Protein AF-A0A357CHI4-F1 (afdb_monomer)

Radius of gyration: 24.23 Å; Cα contacts (8 Å, |Δi|>4): 216; chains: 1; bounding box: 61×70×42 Å

pLDDT: mean 82.42, std 22.31, range [35.78, 98.69]

Foldseek 3Di:
DDDDDDDDDDDDDDDDDDDDDDDDDDDDDPPDPPPDPPPFQPLAAWWFLDQVQQPDDQCDQRHTWGDDQFFIGHNQKTKGFPDGWDDPDVQKTKTWIWIAGPRDTDIWIWMWGDDPQKIWIDTPPDIGITGGHD

Sequence (134 aa):
MTKTAKPHLPLGKSMILGLLASGAVLGGTAFLPAGALAGDPAYVGKWAATLALCKNGQEMEIAPLLVTTSGYDQHEGHCTFKSKPKAIKAGGWRVKVECSVEGDKQTHDVKLSVKGGRLTLRDENAAHMFERCP

Solvent-accessible surface area (backbone atoms only — not comparable to full-atom values): 8312 Å² total; per-residue (Å²): 135,83,86,83,83,81,84,83,82,81,84,82,84,78,84,90,86,87,85,88,83,93,76,91,79,87,86,80,78,84,80,70,79,74,77,73,77,81,65,76,61,84,74,48,45,52,26,10,80,41,72,85,32,51,80,48,53,54,92,37,93,72,22,29,39,40,29,52,93,54,30,36,37,34,49,63,42,42,31,37,42,79,48,78,65,39,77,77,49,92,54,26,32,38,36,44,33,42,31,32,44,93,80,51,77,47,74,53,58,38,37,43,34,44,58,95,66,28,42,36,47,27,53,92,89,52,74,49,62,25,32,58,45,133

Mean predicted aligned error: 13.02 Å

Structure (mmCIF, N/CA/C/O backbone):
data_AF-A0A357CHI4-F1
#
_entry.id   AF-A0A357CHI4-F1
#
loop_
_atom_site.group_PDB
_atom_site.id
_atom_site.type_symbol
_atom_site.label_atom_id
_atom_site.label_alt_id
_atom_site.label_comp_id
_atom_site.label_asym_id
_atom_site.label_entity_id
_atom_site.label_seq_id
_atom_site.pdbx_PDB_ins_code
_atom_site.Cartn_x
_atom_site.Cartn_y
_atom_site.Cartn_z
_atom_site.occupancy
_atom_site.B_iso_or_equiv
_atom_site.auth_seq_id
_atom_site.auth_comp_id
_atom_site.auth_asym_id
_atom_site.auth_atom_id
_atom_site.pdbx_PDB_model_num
ATOM 1 N N . MET A 1 1 ? -44.491 -3.431 -16.128 1.00 40.09 1 MET A N 1
ATOM 2 C CA . MET A 1 1 ? -45.012 -4.811 -16.148 1.00 40.09 1 MET A CA 1
ATOM 3 C C . MET A 1 1 ? -43.836 -5.768 -16.008 1.00 40.09 1 MET A C 1
ATOM 5 O O . MET A 1 1 ? -42.881 -5.653 -16.759 1.00 4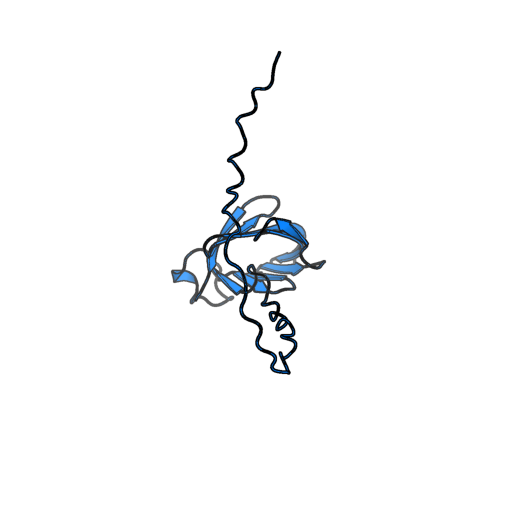0.09 1 MET A O 1
ATOM 9 N N . THR A 1 2 ? -43.899 -6.589 -14.955 1.00 42.44 2 THR A N 1
ATOM 10 C CA . THR A 1 2 ? -43.209 -7.876 -14.721 1.00 42.44 2 THR A CA 1
ATOM 11 C C . THR A 1 2 ? -41.692 -8.002 -14.930 1.00 42.44 2 THR A C 1
ATOM 13 O O . THR A 1 2 ? -41.177 -8.230 -16.017 1.00 42.44 2 THR A O 1
ATOM 16 N N . LYS A 1 3 ? -41.015 -7.978 -13.776 1.00 42.81 3 LYS A N 1
ATOM 17 C CA . LYS A 1 3 ? -39.696 -8.531 -13.449 1.00 42.81 3 LYS A CA 1
ATOM 18 C C . LYS A 1 3 ? -39.698 -10.051 -13.680 1.00 42.81 3 LYS A C 1
ATOM 20 O O . LYS A 1 3 ? -40.385 -10.764 -12.952 1.00 42.81 3 LYS A O 1
ATOM 25 N N . THR A 1 4 ? -38.923 -10.554 -14.637 1.00 48.75 4 THR A N 1
ATOM 26 C CA . THR A 1 4 ? -38.737 -12.006 -14.809 1.00 48.75 4 THR A CA 1
ATOM 27 C C . THR A 1 4 ? -37.506 -12.455 -14.030 1.00 48.75 4 THR A C 1
ATOM 29 O O . THR A 1 4 ? -36.367 -12.216 -14.426 1.00 48.75 4 THR A O 1
ATOM 32 N N . ALA A 1 5 ? -37.760 -13.078 -12.880 1.00 44.50 5 ALA A N 1
ATOM 33 C CA . ALA A 1 5 ? -36.782 -13.830 -12.108 1.00 44.50 5 ALA A CA 1
ATOM 34 C C . ALA A 1 5 ? -36.380 -15.110 -12.862 1.00 44.50 5 ALA A C 1
ATOM 36 O O . ALA A 1 5 ? -37.228 -15.760 -13.473 1.00 44.50 5 ALA A O 1
ATOM 37 N N . LYS A 1 6 ? -35.096 -15.487 -12.797 1.00 41.72 6 LYS A N 1
ATOM 38 C CA . LYS A 1 6 ? -34.587 -16.777 -13.288 1.00 41.72 6 LYS A CA 1
ATOM 39 C C . LYS A 1 6 ? -34.271 -17.683 -12.079 1.00 41.72 6 LYS A C 1
ATOM 41 O O . LYS A 1 6 ? -33.758 -17.170 -11.085 1.00 41.72 6 LYS A O 1
ATOM 46 N N . PRO A 1 7 ? -34.646 -18.976 -12.122 1.00 44.00 7 PRO A N 1
ATOM 47 C CA . PRO A 1 7 ? -34.904 -19.791 -10.935 1.00 44.00 7 PRO A CA 1
ATOM 48 C C . PRO A 1 7 ? -33.663 -20.335 -10.218 1.00 44.00 7 PRO A C 1
ATOM 50 O O . PRO A 1 7 ? -32.603 -20.547 -10.805 1.00 44.00 7 PRO A O 1
ATOM 53 N N . HIS A 1 8 ? -33.879 -20.600 -8.927 1.00 39.06 8 HIS A N 1
ATOM 54 C CA . HIS A 1 8 ? -33.018 -21.335 -8.007 1.00 39.06 8 HIS A CA 1
ATOM 55 C C . HIS A 1 8 ? -32.700 -22.749 -8.517 1.00 39.06 8 HIS A C 1
ATOM 57 O O . HIS A 1 8 ? -33.600 -23.485 -8.924 1.00 39.06 8 HIS A O 1
ATOM 63 N N . LEU A 1 9 ? -31.424 -23.141 -8.432 1.00 37.25 9 LEU A N 1
ATOM 64 C CA . LEU A 1 9 ? -31.008 -24.536 -8.583 1.00 37.25 9 LEU A CA 1
ATOM 65 C C . LEU A 1 9 ? -31.483 -25.369 -7.373 1.00 37.25 9 LEU A C 1
ATOM 67 O O . LEU A 1 9 ? -31.427 -24.879 -6.241 1.00 37.25 9 LEU A O 1
ATOM 71 N N . PRO A 1 10 ? -31.937 -26.616 -7.594 1.00 43.75 10 PRO A N 1
ATOM 72 C CA . PRO A 1 10 ? -32.560 -27.430 -6.564 1.00 43.75 10 PRO A CA 1
ATOM 73 C C . PRO A 1 10 ? -31.565 -28.049 -5.577 1.00 43.75 10 PRO A C 1
ATOM 75 O O . PRO A 1 10 ? -30.508 -28.571 -5.926 1.00 43.75 10 PRO A O 1
ATOM 78 N N . LEU A 1 11 ? -32.015 -28.021 -4.326 1.00 41.69 11 LEU A N 1
ATOM 79 C CA . LEU A 1 11 ? -31.522 -28.722 -3.152 1.00 41.69 11 LEU A CA 1
ATOM 80 C C . LEU A 1 11 ? -31.497 -30.242 -3.413 1.00 41.69 11 LEU A C 1
ATOM 82 O O . LEU A 1 11 ? -32.541 -30.898 -3.417 1.00 41.69 11 LEU A O 1
ATOM 86 N N . GLY A 1 12 ? -30.308 -30.802 -3.631 1.00 35.78 12 GLY A N 1
ATOM 87 C CA . GLY A 1 12 ? -30.096 -32.244 -3.725 1.00 35.78 12 GLY A CA 1
ATOM 88 C C . GLY A 1 12 ? -30.286 -32.912 -2.364 1.00 35.78 12 GLY A C 1
ATOM 89 O O . GLY A 1 12 ? -29.365 -32.963 -1.555 1.00 35.78 12 GLY A O 1
ATOM 90 N N . LYS A 1 13 ? -31.493 -33.425 -2.116 1.00 43.94 13 LYS A N 1
ATOM 91 C CA . LYS A 1 13 ? -31.762 -34.451 -1.104 1.00 43.94 13 LYS A CA 1
ATOM 92 C C . LYS A 1 13 ? -31.155 -35.761 -1.595 1.00 43.94 13 LYS A C 1
ATOM 94 O O . LYS A 1 13 ? -31.620 -36.291 -2.599 1.00 43.94 13 LYS A O 1
ATOM 99 N N . SER A 1 14 ? -30.165 -36.286 -0.879 1.00 45.72 14 SER A N 1
ATOM 100 C CA . SER A 1 14 ? -29.788 -37.694 -1.000 1.00 45.72 14 SER A CA 1
ATOM 101 C C . SER A 1 14 ? -30.140 -38.432 0.285 1.00 45.72 14 SER A C 1
ATOM 103 O O . SER A 1 14 ? -30.026 -37.898 1.387 1.00 45.72 14 SER A O 1
ATOM 105 N N . MET A 1 15 ? -30.695 -39.615 0.066 1.00 46.94 15 MET A N 1
ATOM 106 C CA . MET A 1 15 ? -31.548 -40.406 0.941 1.00 46.94 15 MET A CA 1
ATOM 107 C C . MET A 1 15 ? -30.823 -40.988 2.158 1.00 46.94 15 MET A C 1
ATOM 109 O O . MET A 1 15 ? -29.667 -41.395 2.091 1.00 46.94 15 MET A O 1
ATOM 113 N N . ILE A 1 16 ? -31.571 -41.088 3.255 1.00 50.97 16 ILE A N 1
ATOM 114 C CA . ILE A 1 16 ? -31.280 -41.931 4.417 1.00 50.97 16 ILE A CA 1
ATOM 115 C C . ILE A 1 16 ? -31.749 -43.354 4.085 1.00 50.97 16 ILE A C 1
ATOM 117 O O . ILE A 1 16 ? -32.934 -43.518 3.801 1.00 50.97 16 ILE A O 1
ATOM 121 N N . LEU A 1 17 ? -30.879 -44.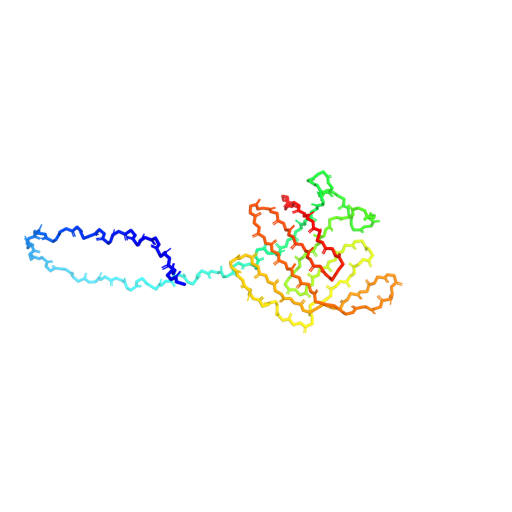369 4.184 1.00 39.75 17 LEU A N 1
ATOM 122 C CA . LEU A 1 17 ? -31.281 -45.736 4.554 1.00 39.75 17 LEU A CA 1
ATOM 123 C C . LEU A 1 17 ? -30.072 -46.598 4.971 1.00 39.75 17 LEU A C 1
ATOM 125 O O . LEU A 1 17 ? -29.153 -46.790 4.181 1.00 39.75 17 LEU A O 1
ATOM 129 N N . GLY A 1 18 ? -30.103 -47.155 6.188 1.00 38.84 18 GLY A N 1
ATOM 130 C CA . GLY A 1 18 ? -29.191 -48.223 6.624 1.00 38.84 18 GLY A CA 1
ATOM 131 C C . GLY A 1 18 ? -28.972 -48.274 8.139 1.00 38.84 18 GLY A C 1
ATOM 132 O O . GLY A 1 18 ? -28.208 -47.486 8.680 1.00 38.84 18 GLY A O 1
ATOM 133 N N . LEU A 1 19 ? -29.671 -49.191 8.811 1.00 44.66 19 LEU A N 1
ATOM 134 C CA . LEU A 1 19 ? -29.782 -49.376 10.264 1.00 44.66 19 LEU A CA 1
ATOM 135 C C . LEU A 1 19 ? -28.620 -50.209 10.873 1.00 44.66 19 LEU A C 1
ATOM 137 O O . LEU A 1 19 ? -28.222 -51.212 10.294 1.00 44.66 19 LEU A O 1
ATOM 141 N N . LEU A 1 20 ? -28.234 -49.827 12.102 1.00 45.22 20 LEU A N 1
ATOM 142 C CA . LEU A 1 20 ? -27.722 -50.596 13.264 1.00 45.22 20 LEU A CA 1
ATOM 143 C C . LEU A 1 20 ? -26.432 -51.440 13.185 1.00 45.22 20 LEU A C 1
ATOM 145 O O . LEU A 1 20 ? -26.406 -52.536 12.637 1.00 45.22 20 LEU A O 1
ATOM 149 N N . ALA A 1 21 ? -25.460 -51.043 14.015 1.00 40.91 21 ALA A N 1
ATOM 150 C CA . ALA A 1 21 ? -24.723 -51.968 14.876 1.00 40.91 21 ALA A CA 1
ATOM 151 C C . ALA A 1 21 ? -24.494 -51.306 16.248 1.00 40.91 21 ALA A C 1
ATOM 153 O O . ALA A 1 21 ? -23.876 -50.247 16.347 1.00 40.91 21 ALA A O 1
ATOM 154 N N . SER A 1 22 ? -25.032 -51.918 17.305 1.00 49.97 22 SER A N 1
ATOM 155 C CA . SER A 1 22 ? -24.740 -51.567 18.696 1.00 49.97 22 SER A CA 1
ATOM 156 C C . SER A 1 22 ? -23.339 -52.057 19.061 1.00 49.97 22 SER A C 1
ATOM 158 O O . SER A 1 22 ? -23.057 -53.247 18.954 1.00 49.97 22 SER A O 1
ATOM 160 N N . GLY A 1 23 ? -22.483 -51.152 19.533 1.00 43.94 23 GLY A N 1
ATOM 161 C CA . GLY A 1 23 ? -21.169 -51.467 20.088 1.00 43.94 23 GLY A CA 1
ATOM 162 C C . GLY A 1 23 ? -20.665 -50.296 20.926 1.00 43.94 23 GLY A C 1
ATOM 163 O O . GLY A 1 23 ? -20.311 -49.252 20.391 1.00 43.94 23 GLY A O 1
ATOM 164 N N . ALA A 1 24 ? -20.699 -50.452 22.247 1.00 54.41 24 ALA A N 1
ATOM 165 C CA . ALA A 1 24 ? -20.229 -49.471 23.215 1.00 54.41 24 ALA A CA 1
ATOM 166 C C . ALA A 1 24 ? -18.696 -49.465 23.297 1.00 54.41 24 ALA A C 1
ATOM 168 O O . ALA A 1 24 ? -18.137 -50.522 23.559 1.00 54.41 24 ALA A O 1
ATOM 169 N N . VAL A 1 25 ? -18.037 -48.301 23.188 1.00 51.19 25 VAL A N 1
ATOM 170 C CA . VAL A 1 25 ? -16.757 -48.017 23.871 1.00 51.19 25 VAL A CA 1
ATOM 171 C C . VAL A 1 25 ? -16.623 -46.509 24.134 1.00 51.19 25 VAL A C 1
ATOM 173 O O . VAL A 1 25 ? -17.008 -45.675 23.318 1.00 51.19 25 VAL A O 1
ATOM 176 N N . LEU A 1 26 ? -16.104 -46.197 25.318 1.00 51.88 26 LEU A N 1
ATOM 177 C CA . LEU A 1 26 ? -15.850 -44.886 25.901 1.00 51.88 26 LEU A CA 1
ATOM 178 C C . LEU A 1 26 ? -14.882 -43.999 25.092 1.00 51.88 26 LEU A C 1
ATOM 180 O O . LEU A 1 26 ? -13.937 -44.493 24.489 1.00 51.88 26 LEU A O 1
ATOM 184 N N . GLY A 1 27 ? -15.042 -42.679 25.253 1.00 53.22 27 GLY A N 1
ATOM 185 C CA . GLY A 1 27 ? -13.933 -41.717 25.191 1.00 53.22 27 GLY A CA 1
ATOM 186 C C . GLY A 1 27 ? -13.619 -41.130 23.814 1.00 53.22 27 GLY A C 1
ATOM 187 O O . GLY A 1 27 ? -12.610 -41.468 23.210 1.00 53.22 27 GLY A O 1
ATOM 188 N N . GLY A 1 28 ? -14.438 -40.188 23.340 1.00 49.03 28 GLY A N 1
ATOM 189 C CA . GLY A 1 28 ? -14.114 -39.356 22.177 1.00 49.03 28 GLY A CA 1
ATOM 190 C C . GLY A 1 28 ? -13.678 -37.963 22.616 1.00 49.03 28 GLY A C 1
ATOM 191 O O . GLY A 1 28 ? -14.502 -37.175 23.070 1.00 49.03 28 GLY A O 1
ATOM 192 N N . THR A 1 29 ? -12.384 -37.677 22.511 1.00 61.06 29 THR A N 1
ATOM 193 C CA . THR A 1 29 ? -11.748 -36.389 22.807 1.00 61.06 29 THR A CA 1
ATOM 194 C C . THR A 1 29 ? -12.484 -35.214 22.165 1.00 61.06 29 THR A C 1
ATOM 196 O O . THR A 1 29 ? -12.728 -35.205 20.958 1.00 61.06 29 THR A O 1
ATOM 199 N N . ALA A 1 30 ? -12.794 -34.193 22.969 1.00 58.06 30 ALA A N 1
ATOM 200 C CA . ALA A 1 30 ? -13.249 -32.901 22.479 1.00 58.06 30 ALA A CA 1
ATOM 201 C C . ALA A 1 30 ? -12.178 -32.318 21.542 1.00 58.06 30 ALA A C 1
ATOM 203 O O . ALA A 1 30 ? -11.142 -31.832 21.993 1.00 58.06 30 ALA A O 1
ATOM 204 N N . PHE A 1 31 ? -12.415 -32.384 20.231 1.00 59.28 31 PHE A N 1
ATOM 205 C CA . PHE A 1 31 ? -11.658 -31.608 19.257 1.00 59.28 31 PHE A CA 1
ATOM 206 C C . PHE A 1 31 ? -12.037 -30.140 19.454 1.00 59.28 31 PHE A C 1
ATOM 208 O O . PHE A 1 31 ? -13.024 -29.653 18.904 1.00 59.28 31 PHE A O 1
ATOM 215 N N . LEU A 1 32 ? -11.268 -29.439 20.286 1.00 56.75 32 LEU A N 1
ATOM 216 C CA . LEU A 1 32 ? -11.274 -27.983 20.292 1.00 56.75 32 LEU A CA 1
ATOM 217 C C . LEU A 1 32 ? -10.869 -27.537 18.879 1.00 56.75 32 LEU A C 1
ATOM 219 O O . LEU A 1 32 ? -9.829 -27.994 18.392 1.00 56.75 32 LEU A O 1
ATOM 223 N N . 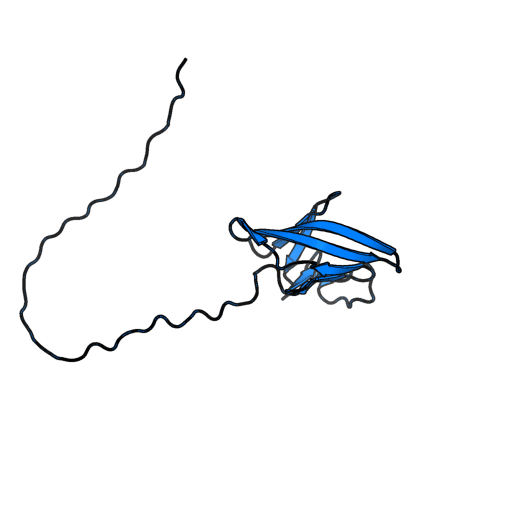PRO A 1 33 ? -11.654 -26.690 18.189 1.00 54.06 33 PRO A N 1
ATOM 224 C CA . PRO A 1 33 ? -11.208 -26.119 16.933 1.00 54.06 33 PRO A CA 1
ATOM 225 C C . PRO A 1 33 ? -9.921 -25.358 17.234 1.00 54.06 33 PRO A C 1
ATOM 227 O O . PRO A 1 33 ? -9.924 -24.408 18.019 1.00 54.06 33 PRO A O 1
ATOM 230 N N . ALA A 1 34 ? -8.814 -25.821 16.652 1.00 58.56 34 ALA A N 1
ATOM 231 C CA . ALA A 1 34 ? -7.568 -25.083 16.656 1.00 58.56 34 ALA A CA 1
ATOM 232 C C . ALA A 1 34 ? -7.902 -23.678 16.154 1.00 58.56 34 ALA A C 1
ATOM 234 O O . ALA A 1 34 ? -8.351 -23.519 15.016 1.00 58.56 34 ALA A O 1
ATOM 235 N N . GLY A 1 35 ? -7.781 -22.681 17.033 1.00 45.94 35 GLY A N 1
ATOM 236 C CA . GLY A 1 35 ? -7.934 -21.291 16.646 1.00 45.94 35 GLY A CA 1
ATOM 237 C C . GLY A 1 35 ? -6.976 -21.061 15.493 1.00 45.94 35 GLY A C 1
ATOM 238 O O . GLY A 1 35 ? -5.763 -21.126 15.684 1.00 45.94 35 GLY A O 1
ATOM 239 N N . ALA A 1 36 ? -7.517 -20.888 14.286 1.00 50.81 36 ALA A N 1
ATOM 240 C CA . ALA A 1 36 ? -6.715 -20.499 13.146 1.00 50.81 36 ALA A CA 1
ATOM 241 C C . ALA A 1 36 ? -6.005 -19.219 13.575 1.00 50.81 36 ALA A C 1
ATOM 243 O O . ALA A 1 36 ? -6.671 -18.222 13.866 1.00 50.81 36 ALA A O 1
ATOM 244 N N . LEU A 1 37 ? -4.675 -19.274 13.699 1.00 50.59 37 LEU A N 1
ATOM 245 C CA . LEU A 1 37 ? -3.870 -18.076 13.873 1.00 50.59 37 LEU A CA 1
ATOM 246 C C . LEU A 1 37 ? -4.306 -17.149 12.748 1.00 50.59 37 LEU A C 1
ATOM 248 O O . LEU A 1 37 ? -4.157 -17.491 11.572 1.00 50.59 37 LEU A O 1
ATOM 252 N N . ALA A 1 38 ? -4.964 -16.050 13.111 1.00 65.38 38 ALA A N 1
ATOM 253 C CA . ALA A 1 38 ? -5.389 -15.063 12.146 1.00 65.38 38 ALA A CA 1
ATOM 254 C C . ALA A 1 38 ? -4.102 -14.484 11.567 1.00 65.38 38 ALA A C 1
ATOM 256 O O . ALA A 1 38 ? -3.470 -13.630 12.183 1.00 65.38 38 ALA A O 1
ATOM 257 N N . GLY A 1 39 ? -3.676 -15.038 10.431 1.00 81.56 39 GLY A N 1
ATOM 258 C CA . GLY A 1 39 ? -2.576 -14.491 9.663 1.00 81.56 39 GLY A CA 1
ATOM 259 C C . GLY A 1 39 ? -2.874 -13.036 9.337 1.00 81.56 39 GLY A C 1
ATOM 260 O O . GLY A 1 39 ? -4.038 -12.608 9.345 1.00 81.56 39 GLY A O 1
ATOM 261 N N . ASP A 1 40 ? -1.821 -12.276 9.060 1.00 91.94 40 ASP A N 1
ATOM 262 C CA . ASP A 1 40 ? -1.990 -10.880 8.696 1.00 91.94 40 ASP A CA 1
ATOM 263 C C . ASP A 1 40 ? -3.008 -10.733 7.552 1.00 91.94 40 ASP A C 1
ATOM 265 O O . ASP A 1 40 ? -3.097 -11.597 6.667 1.00 91.94 40 ASP A O 1
ATOM 269 N N . PRO A 1 41 ? -3.803 -9.646 7.545 1.00 94.50 41 PRO A N 1
ATOM 270 C CA . PRO A 1 41 ? -4.721 -9.379 6.452 1.00 94.50 41 PRO A CA 1
ATOM 271 C C . PRO A 1 41 ? -4.006 -9.470 5.105 1.00 94.50 41 PRO A C 1
ATOM 273 O O . PRO A 1 41 ? -2.889 -8.985 4.962 1.00 94.50 41 PRO A O 1
ATOM 276 N N . ALA A 1 42 ? -4.661 -10.023 4.083 1.00 96.50 42 ALA A N 1
ATOM 277 C CA . ALA A 1 42 ? -3.987 -10.341 2.822 1.00 96.50 42 ALA A CA 1
ATOM 278 C C . ALA A 1 42 ? -3.388 -9.130 2.074 1.00 96.50 42 ALA A C 1
ATOM 280 O O . ALA A 1 42 ? -2.656 -9.336 1.109 1.00 96.50 42 ALA A O 1
ATOM 281 N N . TYR A 1 43 ? -3.703 -7.889 2.472 1.00 97.38 43 TYR A N 1
ATOM 282 C CA . TYR A 1 43 ? -3.060 -6.673 1.961 1.00 97.38 43 TYR A CA 1
ATOM 283 C C . TYR A 1 43 ? -1.660 -6.430 2.542 1.00 97.38 43 TYR A C 1
ATOM 285 O O . TYR A 1 43 ? -0.888 -5.702 1.930 1.00 97.38 43 TYR A O 1
ATOM 293 N N . VAL A 1 44 ? -1.318 -7.029 3.684 1.00 97.94 44 VAL A N 1
ATOM 294 C CA . VAL A 1 44 ? -0.006 -6.892 4.323 1.00 97.94 44 VAL A CA 1
ATOM 295 C C . VAL A 1 44 ? 1.055 -7.604 3.483 1.00 97.94 44 VAL A C 1
ATOM 297 O O . VAL A 1 44 ? 0.846 -8.718 2.985 1.00 97.94 44 VAL A O 1
ATOM 300 N N . GLY A 1 45 ? 2.192 -6.942 3.292 1.00 97.69 45 GLY A N 1
ATOM 301 C CA . GLY A 1 45 ? 3.342 -7.465 2.566 1.00 97.69 45 GLY A CA 1
ATOM 302 C C . GLY A 1 45 ? 4.017 -6.434 1.667 1.00 97.69 45 GLY A C 1
ATOM 303 O O . GLY A 1 45 ? 3.669 -5.255 1.656 1.00 97.69 45 GLY A O 1
ATOM 304 N N . LYS A 1 46 ? 4.992 -6.920 0.896 1.00 98.44 46 LYS A N 1
ATOM 305 C CA . LYS A 1 46 ? 5.729 -6.155 -0.110 1.00 98.44 46 LYS A CA 1
ATOM 306 C C . LYS A 1 46 ? 5.077 -6.331 -1.481 1.00 98.44 46 LYS A C 1
ATOM 308 O O . LYS A 1 46 ? 4.819 -7.457 -1.915 1.00 98.44 46 LYS A O 1
ATOM 313 N N . TRP A 1 47 ? 4.829 -5.222 -2.161 1.00 98.69 47 TRP A N 1
ATOM 314 C CA . TRP A 1 47 ? 4.119 -5.171 -3.433 1.00 98.69 47 TRP A CA 1
ATOM 315 C C . TRP A 1 47 ? 4.864 -4.274 -4.411 1.00 98.69 47 TRP A C 1
ATOM 317 O O . TRP A 1 47 ? 5.358 -3.231 -4.018 1.00 98.69 47 TRP A O 1
ATOM 327 N N . ALA A 1 48 ? 4.946 -4.630 -5.685 1.00 98.25 48 ALA A N 1
ATOM 328 C CA . ALA A 1 48 ? 5.647 -3.811 -6.674 1.00 98.25 48 ALA A CA 1
ATOM 329 C C . ALA A 1 48 ? 4.833 -3.671 -7.960 1.00 98.25 48 ALA A C 1
ATOM 331 O O . ALA A 1 48 ? 4.018 -4.534 -8.268 1.00 98.25 48 ALA A O 1
ATOM 332 N N . ALA A 1 49 ? 5.042 -2.597 -8.728 1.00 97.56 49 ALA A N 1
ATOM 333 C CA . ALA A 1 49 ? 4.306 -2.392 -9.981 1.00 97.56 49 ALA A CA 1
ATOM 334 C C . ALA A 1 49 ? 4.554 -3.526 -10.999 1.00 97.56 49 ALA A C 1
ATOM 336 O O . ALA A 1 49 ? 3.666 -3.875 -11.770 1.00 97.56 49 ALA A O 1
ATOM 337 N N . THR A 1 50 ? 5.744 -4.135 -10.956 1.00 97.25 50 THR A N 1
ATOM 338 C CA . THR A 1 50 ? 6.075 -5.398 -11.632 1.00 97.25 50 THR A CA 1
ATOM 339 C C . THR A 1 50 ? 6.998 -6.228 -10.738 1.00 97.25 50 THR A C 1
ATOM 341 O O . THR A 1 50 ? 7.750 -5.659 -9.939 1.00 97.25 50 THR A O 1
ATOM 344 N N . LEU A 1 51 ? 7.013 -7.556 -10.896 1.00 97.56 51 LEU A N 1
ATOM 345 C CA . LEU A 1 51 ? 7.920 -8.436 -10.137 1.00 97.56 51 LEU A CA 1
ATOM 346 C C . LEU A 1 51 ? 9.408 -8.044 -10.231 1.00 97.56 51 LEU A C 1
ATOM 348 O O . LEU A 1 51 ? 10.154 -8.227 -9.270 1.00 97.56 51 LEU A O 1
ATOM 352 N N . ALA A 1 52 ? 9.853 -7.471 -11.355 1.00 97.69 52 ALA A N 1
ATOM 353 C CA . ALA A 1 52 ? 11.248 -7.064 -11.544 1.00 97.69 52 ALA A CA 1
ATOM 354 C C . ALA A 1 52 ? 11.694 -5.953 -10.576 1.00 97.69 52 ALA A C 1
ATOM 356 O O . ALA A 1 52 ? 12.885 -5.837 -10.284 1.00 97.69 52 ALA A O 1
ATOM 357 N N . LEU A 1 53 ? 10.748 -5.158 -10.065 1.00 98.06 53 LEU A N 1
ATOM 358 C CA . LEU A 1 53 ? 11.004 -4.046 -9.149 1.00 98.06 53 LEU A CA 1
ATOM 359 C C . LEU A 1 53 ? 11.067 -4.485 -7.682 1.00 98.06 53 LEU A C 1
ATOM 361 O O . LEU A 1 53 ? 11.519 -3.720 -6.838 1.00 98.06 53 LEU A O 1
ATOM 365 N N . CYS A 1 54 ? 10.693 -5.727 -7.358 1.00 97.94 54 CYS A N 1
ATOM 366 C CA . CYS A 1 54 ? 10.722 -6.246 -5.986 1.00 97.94 54 CYS A CA 1
ATOM 367 C C . C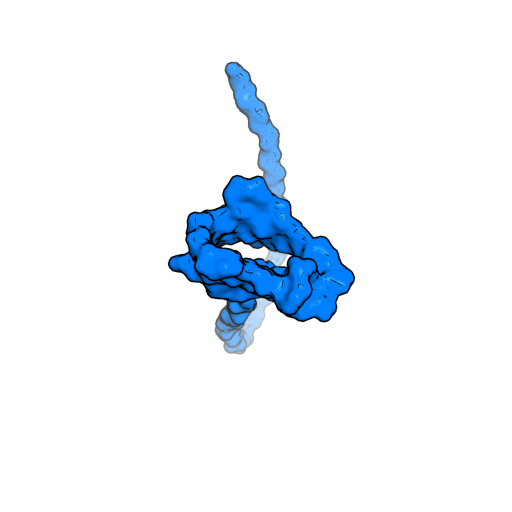YS A 1 54 ? 12.111 -6.215 -5.332 1.00 97.94 54 CYS A C 1
ATOM 369 O O . CYS A 1 54 ? 12.206 -6.209 -4.104 1.00 97.94 54 CYS A O 1
ATOM 371 N N . LYS A 1 55 ? 13.180 -6.190 -6.133 1.00 97.31 55 LYS A N 1
ATOM 372 C CA . LYS A 1 55 ? 14.567 -6.101 -5.657 1.00 97.31 55 LYS A CA 1
ATOM 373 C C . LYS A 1 55 ? 15.005 -4.685 -5.277 1.00 97.31 55 LYS A C 1
ATOM 375 O O . LYS A 1 55 ? 16.041 -4.545 -4.640 1.00 97.31 55 LYS A O 1
ATOM 380 N N . ASN A 1 56 ? 14.254 -3.659 -5.676 1.00 98.06 56 ASN A N 1
ATOM 381 C CA . ASN A 1 56 ? 14.629 -2.278 -5.402 1.00 98.06 56 ASN A CA 1
ATOM 382 C C . ASN A 1 56 ? 14.450 -1.972 -3.909 1.00 98.06 56 ASN A C 1
ATOM 384 O O . ASN A 1 56 ? 13.520 -2.482 -3.261 1.00 98.06 56 ASN A O 1
ATOM 388 N N . GLY A 1 57 ? 15.353 -1.149 -3.377 1.00 96.88 57 GLY A N 1
ATOM 389 C CA . GLY A 1 57 ? 15.207 -0.559 -2.055 1.00 96.88 57 GLY A CA 1
ATOM 390 C C . GLY A 1 57 ? 14.236 0.623 -2.065 1.00 96.88 57 GLY A C 1
ATOM 391 O O . GLY A 1 57 ? 13.706 1.008 -3.111 1.00 96.88 57 GLY A O 1
ATOM 392 N N . GLN A 1 58 ? 13.947 1.147 -0.872 1.00 96.94 58 GLN A N 1
ATOM 393 C CA . GLN A 1 58 ? 13.020 2.273 -0.694 1.00 96.94 58 GLN A CA 1
ATOM 394 C C . GLN A 1 58 ? 13.623 3.607 -1.148 1.00 96.94 58 GLN A C 1
ATOM 396 O O . GLN A 1 58 ? 12.897 4.549 -1.391 1.00 96.94 58 GLN A O 1
ATOM 401 N N . GLU A 1 59 ? 14.932 3.701 -1.330 1.00 95.12 59 GLU A N 1
ATOM 402 C CA . GLU A 1 59 ? 15.636 4.882 -1.838 1.00 95.12 59 GLU A CA 1
ATOM 403 C C .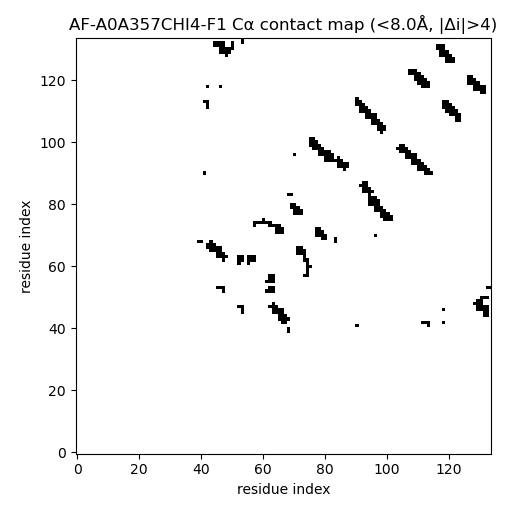 GLU A 1 59 ? 15.408 5.171 -3.332 1.00 95.12 59 GLU A C 1
ATOM 405 O O . GLU A 1 59 ? 15.847 6.203 -3.826 1.00 95.12 59 GLU A O 1
ATOM 410 N N . MET A 1 60 ? 14.738 4.275 -4.058 1.00 96.62 60 MET A N 1
ATOM 411 C CA . MET A 1 60 ? 14.480 4.412 -5.492 1.00 96.62 60 MET A CA 1
ATOM 412 C C . MET A 1 60 ? 13.067 4.948 -5.741 1.00 96.62 60 MET A C 1
ATOM 414 O O . MET A 1 60 ? 12.120 4.413 -5.175 1.00 96.62 60 MET A O 1
ATOM 418 N N . GLU A 1 61 ? 12.885 5.870 -6.691 1.00 93.88 61 GLU A N 1
ATOM 419 C CA . GLU A 1 61 ? 11.553 6.389 -7.080 1.00 93.88 61 GLU A CA 1
ATOM 420 C C . GLU A 1 61 ? 10.540 5.277 -7.412 1.00 93.88 61 GLU A C 1
ATOM 422 O O . GLU A 1 61 ? 9.355 5.346 -7.099 1.00 93.88 61 GLU A O 1
ATOM 427 N N . ILE A 1 62 ? 11.028 4.191 -8.010 1.00 94.12 62 ILE A N 1
ATOM 428 C CA . ILE A 1 62 ? 10.249 3.004 -8.384 1.00 94.12 62 ILE A CA 1
ATOM 429 C C . ILE A 1 62 ? 10.320 1.897 -7.318 1.00 94.12 62 ILE A C 1
ATOM 431 O O . ILE A 1 62 ? 10.359 0.702 -7.640 1.00 94.12 62 ILE A O 1
ATOM 435 N N . ALA A 1 63 ? 10.386 2.288 -6.045 1.00 97.44 63 ALA A N 1
ATOM 436 C CA . ALA A 1 63 ? 10.399 1.380 -4.909 1.00 97.44 63 ALA A CA 1
ATOM 437 C C . ALA A 1 63 ? 9.106 0.545 -4.829 1.00 97.44 63 ALA A C 1
ATOM 439 O O . ALA A 1 63 ? 8.016 1.015 -5.178 1.00 97.44 63 ALA A O 1
ATOM 440 N N . PRO A 1 64 ? 9.192 -0.696 -4.322 1.00 98.31 64 PRO A N 1
ATOM 441 C CA . PRO A 1 64 ? 8.031 -1.471 -3.913 1.00 98.31 64 PRO A CA 1
ATOM 442 C C . PRO A 1 64 ? 7.242 -0.750 -2.818 1.00 98.31 64 PRO A C 1
ATOM 444 O O . PRO A 1 64 ? 7.823 -0.158 -1.918 1.00 98.31 64 PRO A O 1
ATOM 447 N N . LEU A 1 65 ? 5.925 -0.880 -2.846 1.00 98.56 65 LEU A N 1
ATOM 448 C CA . LEU A 1 65 ? 5.035 -0.509 -1.759 1.00 98.56 65 LEU A CA 1
ATOM 449 C C . LEU A 1 65 ? 5.157 -1.528 -0.615 1.00 98.56 65 LEU A C 1
ATOM 451 O O . LEU A 1 65 ? 4.923 -2.728 -0.802 1.00 98.56 65 LEU A O 1
ATOM 455 N N . LEU A 1 66 ? 5.493 -1.061 0.582 1.00 98.50 66 LEU A N 1
ATOM 456 C CA . LEU A 1 66 ? 5.527 -1.863 1.803 1.00 98.50 66 LEU A CA 1
ATOM 457 C C . LEU A 1 66 ? 4.244 -1.611 2.583 1.00 98.50 66 LEU A C 1
ATOM 459 O O . LEU A 1 66 ? 4.058 -0.525 3.107 1.00 98.50 66 LEU A O 1
ATOM 463 N N . VAL A 1 67 ? 3.348 -2.592 2.670 1.00 98.56 67 VAL A N 1
ATOM 464 C CA . VAL A 1 67 ? 2.068 -2.445 3.377 1.00 98.56 67 VAL A CA 1
ATOM 465 C C . VAL A 1 67 ? 2.104 -3.234 4.679 1.00 98.56 67 VAL A C 1
ATOM 467 O O . VAL A 1 67 ? 2.362 -4.439 4.680 1.00 98.56 67 VAL A O 1
ATOM 470 N N . THR A 1 68 ? 1.782 -2.575 5.787 1.00 98.00 68 THR A N 1
ATOM 471 C CA . THR A 1 68 ? 1.690 -3.171 7.125 1.00 98.00 68 THR A CA 1
ATOM 472 C C . THR A 1 68 ? 0.248 -3.131 7.636 1.00 98.00 68 THR A C 1
ATOM 474 O O . THR A 1 68 ? -0.678 -2.698 6.947 1.00 98.00 68 THR A O 1
ATOM 477 N N . THR A 1 69 ? 0.012 -3.591 8.865 1.00 97.06 69 THR A N 1
ATOM 478 C CA . THR A 1 69 ? -1.306 -3.468 9.510 1.00 97.06 69 THR A CA 1
ATOM 479 C C . THR A 1 69 ? -1.645 -2.033 9.917 1.00 97.06 69 THR A C 1
ATOM 481 O O . THR A 1 69 ? -2.816 -1.751 10.181 1.00 97.06 69 THR A O 1
ATOM 484 N N . SER A 1 70 ? -0.657 -1.134 9.946 1.00 97.31 70 SER A N 1
ATOM 485 C CA . SER A 1 70 ? -0.781 0.244 10.425 1.00 97.31 70 SER A CA 1
ATOM 486 C C . SER A 1 70 ? -0.546 1.303 9.353 1.00 97.31 70 SER A C 1
ATOM 488 O O . SER A 1 70 ? -0.657 2.484 9.669 1.00 97.31 70 SER A O 1
ATOM 490 N N . GLY A 1 71 ? -0.217 0.933 8.118 1.00 98.19 71 GLY A N 1
ATOM 491 C CA . GLY A 1 71 ? 0.143 1.907 7.096 1.00 98.19 71 GLY A CA 1
ATOM 492 C C . GLY A 1 71 ? 0.740 1.291 5.842 1.00 98.19 71 GLY A C 1
ATOM 493 O O . GLY A 1 71 ? 0.700 0.073 5.648 1.00 98.19 71 GLY A O 1
ATOM 494 N N . TYR A 1 72 ? 1.305 2.149 5.005 1.00 98.38 72 TYR A N 1
ATOM 495 C CA . TYR A 1 72 ? 2.180 1.749 3.918 1.00 98.38 72 TYR A CA 1
ATOM 496 C C . TYR A 1 72 ? 3.240 2.808 3.626 1.00 98.38 72 TYR A C 1
ATOM 498 O O . TYR A 1 72 ? 3.005 3.995 3.836 1.00 98.38 72 TYR A O 1
ATOM 506 N N . ASP A 1 73 ? 4.366 2.358 3.087 1.00 97.62 73 ASP A N 1
ATOM 507 C CA . ASP A 1 73 ? 5.490 3.192 2.676 1.00 97.62 73 ASP A CA 1
ATOM 508 C C . ASP A 1 73 ? 5.875 2.886 1.228 1.00 97.62 73 ASP A C 1
ATOM 510 O O . ASP A 1 73 ? 5.816 1.734 0.785 1.00 97.62 73 ASP A O 1
ATOM 514 N N . GLN A 1 74 ? 6.272 3.920 0.496 1.00 95.00 74 GLN A N 1
ATOM 515 C CA . GLN A 1 74 ? 6.888 3.818 -0.819 1.00 95.00 74 GLN A CA 1
ATOM 516 C C . GLN A 1 74 ? 7.756 5.052 -1.051 1.00 95.00 74 GLN A C 1
ATOM 518 O O . GLN A 1 74 ? 7.215 6.144 -1.040 1.00 95.00 74 GLN A O 1
ATOM 523 N N . HIS A 1 75 ? 9.051 4.889 -1.317 1.00 94.31 75 HIS A N 1
ATOM 524 C CA . HIS A 1 75 ? 9.999 5.984 -1.580 1.00 94.31 75 HIS A CA 1
ATOM 525 C C . HIS A 1 75 ? 9.813 7.243 -0.713 1.00 94.31 75 HIS A C 1
ATOM 527 O O . HIS A 1 75 ? 10.296 7.269 0.415 1.00 94.31 75 HIS A O 1
ATOM 533 N N . GLU A 1 76 ? 9.118 8.260 -1.226 1.00 91.19 76 GLU A N 1
ATOM 534 C CA . GLU A 1 76 ? 8.834 9.533 -0.546 1.00 91.19 76 GLU A CA 1
ATOM 535 C C . GLU A 1 76 ? 7.496 9.558 0.207 1.00 91.19 76 GLU A C 1
ATOM 537 O O . GLU A 1 76 ? 7.259 10.429 1.042 1.00 91.19 76 GLU A O 1
ATOM 542 N N . GLY A 1 77 ? 6.593 8.633 -0.112 1.00 93.44 77 GLY A N 1
ATOM 543 C CA . GLY A 1 77 ? 5.265 8.528 0.466 1.00 93.44 77 GLY A CA 1
ATOM 544 C C . GLY A 1 77 ? 5.244 7.647 1.708 1.00 93.44 77 GLY A C 1
ATOM 545 O O . GLY A 1 77 ? 5.395 6.428 1.624 1.00 93.44 77 GLY A O 1
ATOM 546 N N . HIS A 1 78 ? 4.951 8.262 2.850 1.00 96.69 78 HIS A N 1
ATOM 547 C CA . HIS A 1 78 ? 4.804 7.585 4.138 1.00 96.69 78 HIS A CA 1
ATOM 548 C C . HIS A 1 78 ? 3.381 7.744 4.657 1.00 96.69 78 HIS A C 1
ATOM 550 O O . HIS A 1 78 ? 2.977 8.845 5.035 1.00 96.69 78 HIS A O 1
ATOM 556 N N . CYS A 1 79 ? 2.604 6.665 4.694 1.00 97.94 79 CYS A N 1
ATOM 557 C CA . CYS A 1 79 ? 1.182 6.714 5.016 1.00 97.94 79 CYS A CA 1
ATOM 558 C C . CYS A 1 79 ? 0.839 5.891 6.256 1.00 97.94 79 CYS A C 1
ATOM 560 O O . CYS A 1 79 ? 1.063 4.687 6.315 1.00 97.94 79 CYS A O 1
ATOM 562 N N . THR A 1 80 ? 0.195 6.525 7.234 1.00 98.44 80 THR A N 1
ATOM 563 C CA . THR A 1 80 ? -0.297 5.877 8.456 1.00 98.44 80 THR A CA 1
ATOM 564 C C . THR A 1 80 ? -1.810 5.703 8.410 1.00 98.44 80 THR A C 1
ATOM 566 O O . THR A 1 80 ? -2.561 6.629 8.104 1.00 98.44 80 THR A O 1
ATOM 569 N N . PHE A 1 81 ? -2.296 4.524 8.785 1.00 98.31 81 PHE A N 1
ATOM 570 C CA . PHE A 1 81 ? -3.713 4.247 8.973 1.00 98.31 81 PHE A CA 1
ATOM 571 C C . PHE A 1 81 ? -4.219 4.926 10.244 1.00 98.31 81 PHE A C 1
ATOM 573 O O . PHE A 1 81 ? -3.850 4.570 11.361 1.00 98.31 81 PHE A O 1
ATOM 580 N N . LYS A 1 82 ? -5.150 5.869 10.094 1.00 97.94 82 LYS A N 1
ATOM 581 C CA . LYS A 1 82 ? -5.769 6.589 11.221 1.00 97.94 82 LYS A CA 1
ATOM 582 C C . LYS A 1 82 ? -6.792 5.741 11.980 1.00 97.94 82 LYS A C 1
ATOM 584 O O . LYS A 1 82 ? -7.345 6.175 12.986 1.00 97.94 82 LYS A O 1
ATOM 589 N N . SER A 1 83 ? -7.098 4.548 11.474 1.00 94.50 83 SER A N 1
ATOM 590 C CA . SER A 1 83 ? -8.013 3.586 12.087 1.00 94.50 83 SER A CA 1
ATOM 591 C C . SER A 1 83 ? -7.715 2.176 11.586 1.00 94.50 83 SER A C 1
ATOM 593 O O . SER A 1 83 ? -7.096 2.008 10.539 1.00 94.50 83 SER A O 1
ATOM 595 N N . LYS A 1 84 ? -8.196 1.150 12.298 1.00 95.25 84 LYS A N 1
ATOM 596 C CA . LYS A 1 84 ? -8.117 -0.232 11.806 1.00 95.25 84 LYS A CA 1
ATOM 597 C C . LYS A 1 84 ? -8.869 -0.358 10.469 1.00 95.25 84 LYS A C 1
ATOM 599 O O . LYS A 1 84 ? -10.039 0.043 10.418 1.00 95.25 84 LYS A O 1
ATOM 604 N N . PRO A 1 85 ? -8.257 -0.937 9.418 1.00 97.25 85 PRO A N 1
ATOM 605 C CA . PRO A 1 85 ? -8.941 -1.160 8.150 1.00 97.25 85 PRO A CA 1
ATOM 606 C C . PRO A 1 85 ? -10.223 -1.975 8.316 1.00 97.25 85 PRO A C 1
ATOM 608 O O . PRO A 1 85 ? -10.246 -3.021 8.965 1.00 97.25 85 PRO A O 1
ATOM 611 N N . LYS A 1 86 ? -11.311 -1.492 7.715 1.00 97.12 86 LYS A N 1
ATOM 612 C CA . LYS A 1 86 ? -12.633 -2.123 7.795 1.00 97.12 86 LYS A CA 1
ATOM 613 C C . LYS A 1 86 ? -12.879 -2.957 6.550 1.00 97.12 86 LYS A C 1
ATOM 615 O O . LYS A 1 86 ? -12.798 -2.430 5.441 1.00 97.12 86 LYS A O 1
ATOM 620 N N . ALA A 1 87 ? -13.211 -4.233 6.726 1.00 96.50 87 ALA A N 1
ATOM 621 C CA . ALA A 1 87 ? -13.598 -5.093 5.614 1.00 96.50 87 ALA A CA 1
ATOM 622 C C . ALA A 1 87 ? -14.871 -4.556 4.934 1.00 96.50 87 ALA A C 1
ATOM 624 O O . ALA A 1 87 ? -15.817 -4.146 5.606 1.00 96.50 87 ALA A O 1
ATOM 625 N N . ILE A 1 88 ? -14.891 -4.552 3.600 1.00 96.06 88 ILE A N 1
ATOM 626 C CA . ILE A 1 88 ? -16.052 -4.135 2.787 1.00 96.06 88 ILE A CA 1
ATOM 627 C C . ILE A 1 88 ? -16.615 -5.276 1.932 1.00 96.06 88 ILE A C 1
ATOM 629 O O . ILE A 1 88 ? -17.788 -5.264 1.578 1.00 96.06 88 ILE A O 1
ATOM 633 N N . LYS A 1 89 ? -15.777 -6.257 1.591 1.00 92.62 89 LYS A N 1
ATOM 634 C CA . LYS A 1 89 ? -16.109 -7.516 0.910 1.00 92.62 89 LYS A CA 1
ATOM 635 C C . LYS A 1 89 ? -14.944 -8.490 1.106 1.00 92.62 89 LYS A C 1
ATOM 637 O O . LYS A 1 89 ? -13.894 -8.086 1.606 1.00 92.62 89 LYS A O 1
ATOM 642 N N . ALA A 1 90 ? -15.094 -9.745 0.683 1.00 91.81 90 ALA A N 1
ATOM 643 C CA . ALA A 1 90 ? -13.987 -10.702 0.698 1.00 91.81 90 ALA A CA 1
ATOM 644 C C . ALA A 1 90 ? -12.767 -10.135 -0.057 1.00 91.81 90 ALA A C 1
ATOM 646 O O . ALA A 1 90 ? -12.884 -9.729 -1.215 1.00 91.81 90 ALA A O 1
ATOM 647 N N . GLY A 1 91 ? -11.619 -10.059 0.625 1.00 94.62 91 GLY A N 1
ATOM 648 C CA . GLY A 1 91 ? -10.383 -9.502 0.068 1.00 94.62 91 GLY A CA 1
ATOM 649 C C . GLY A 1 91 ? -10.423 -7.994 -0.205 1.00 94.62 91 GLY A C 1
ATOM 650 O O . GLY A 1 91 ? -9.706 -7.534 -1.092 1.00 94.62 91 GLY A O 1
ATOM 651 N N . GLY A 1 92 ? -11.279 -7.223 0.476 1.00 97.62 92 GLY A N 1
ATOM 652 C CA . GLY A 1 92 ? -11.371 -5.771 0.310 1.00 97.62 92 GLY A CA 1
ATOM 653 C C . GLY A 1 92 ? -11.532 -5.017 1.628 1.00 97.62 92 GLY A C 1
ATOM 654 O O . GLY A 1 92 ? -12.351 -5.399 2.466 1.00 97.62 92 GLY A O 1
ATOM 655 N N . TRP A 1 93 ? -10.812 -3.903 1.771 1.00 98.31 93 TRP A N 1
ATOM 656 C CA . TRP A 1 93 ? -10.789 -3.057 2.965 1.00 98.31 93 TRP A CA 1
ATOM 657 C C . TRP A 1 93 ? -10.890 -1.575 2.609 1.00 98.31 93 TRP A C 1
ATOM 659 O O . TRP A 1 93 ? -10.456 -1.154 1.539 1.00 98.31 93 TRP A O 1
ATOM 669 N N . ARG A 1 94 ? -11.444 -0.782 3.526 1.00 98.12 94 ARG A N 1
ATOM 670 C CA . ARG A 1 94 ? -11.410 0.686 3.498 1.00 98.12 94 ARG A CA 1
ATOM 671 C C . ARG A 1 94 ? -10.723 1.212 4.750 1.00 98.12 94 ARG A C 1
ATOM 673 O O . ARG A 1 94 ? -10.967 0.688 5.842 1.00 98.12 94 ARG A O 1
ATOM 680 N N . VAL A 1 95 ? -9.918 2.254 4.610 1.00 98.25 95 VAL A N 1
ATOM 681 C CA . VAL A 1 95 ? -9.255 2.910 5.738 1.00 98.25 95 VAL A CA 1
ATOM 682 C C . VAL A 1 95 ? -8.966 4.372 5.411 1.00 98.25 95 VAL A C 1
ATOM 684 O O . VAL A 1 95 ? -8.678 4.701 4.266 1.00 98.25 95 VAL A O 1
ATOM 687 N N . LYS A 1 96 ? -9.056 5.241 6.421 1.00 98.25 96 LYS A N 1
ATOM 688 C CA . LYS A 1 96 ? -8.569 6.620 6.335 1.00 98.25 96 LYS A CA 1
ATOM 689 C C . LYS A 1 96 ? -7.075 6.646 6.638 1.00 98.25 96 LYS A C 1
ATOM 691 O O . LYS A 1 96 ? -6.661 6.075 7.652 1.00 98.25 96 LYS A O 1
ATOM 696 N N . VAL A 1 97 ? -6.303 7.323 5.802 1.00 98.06 97 VAL A N 1
ATOM 697 C CA . VAL A 1 97 ? -4.847 7.430 5.925 1.00 98.06 97 VAL A CA 1
ATOM 698 C C . VAL A 1 97 ? -4.423 8.880 6.084 1.00 98.06 97 VAL A C 1
ATOM 700 O O . VAL A 1 97 ? -5.103 9.777 5.598 1.00 98.06 97 VAL A O 1
ATOM 703 N N . GLU A 1 98 ? -3.314 9.096 6.779 1.00 98.00 98 GLU A N 1
ATOM 704 C CA . GLU A 1 98 ? -2.547 10.340 6.740 1.00 98.00 98 GLU A CA 1
ATOM 705 C C . GLU A 1 98 ? -1.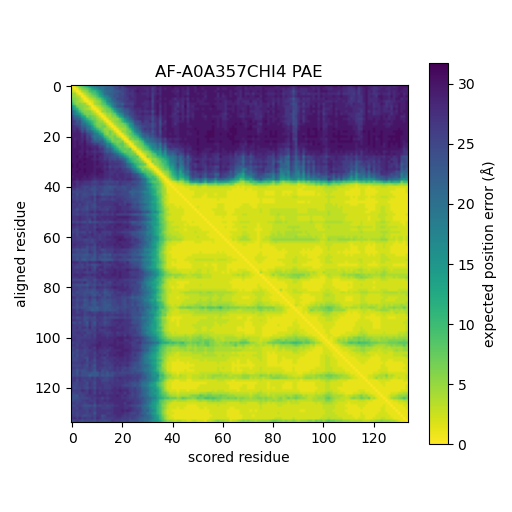209 10.020 6.083 1.00 98.00 98 GLU A C 1
ATOM 707 O O . GLU A 1 98 ? -0.472 9.178 6.593 1.00 98.00 98 GLU A O 1
ATOM 712 N N . CYS A 1 99 ? -0.937 10.656 4.952 1.00 96.75 99 CYS A N 1
ATOM 713 C CA . CYS A 1 99 ? 0.285 10.506 4.182 1.00 96.75 99 CYS A CA 1
ATOM 714 C C . CYS A 1 99 ? 1.153 11.751 4.327 1.00 96.75 99 CYS A C 1
ATOM 71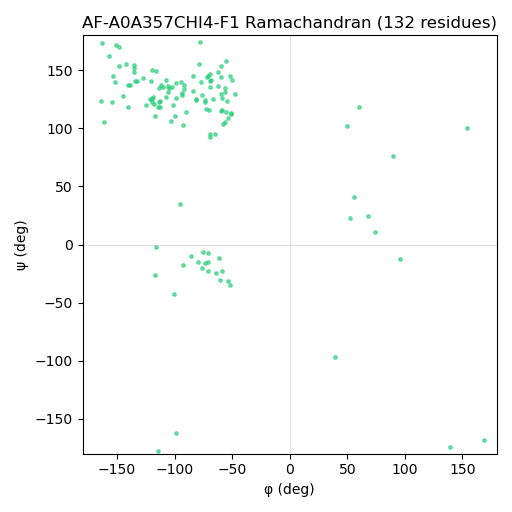6 O O . CYS A 1 99 ? 0.626 12.861 4.343 1.00 96.75 99 CYS A O 1
ATOM 718 N N . SER A 1 100 ? 2.463 11.555 4.409 1.00 96.25 100 SER A N 1
ATOM 719 C CA . SER A 1 100 ? 3.477 12.594 4.268 1.00 96.25 100 SER A CA 1
ATOM 720 C C . SER A 1 100 ? 4.248 12.326 2.983 1.00 96.25 100 SER A C 1
ATOM 722 O O . SER A 1 100 ? 4.799 11.237 2.844 1.00 96.25 100 SER A O 1
ATOM 724 N N . VAL A 1 101 ? 4.283 13.298 2.075 1.00 90.31 101 VAL A N 1
ATOM 725 C CA . VAL A 1 101 ? 5.089 13.269 0.844 1.00 90.31 101 VAL A CA 1
ATOM 726 C C . VAL A 1 101 ? 5.940 14.526 0.852 1.00 90.31 101 VAL A C 1
ATOM 728 O O . VAL A 1 101 ? 5.388 15.610 0.994 1.00 90.31 101 VAL A O 1
ATOM 731 N N . GLU A 1 102 ? 7.265 14.386 0.826 1.00 88.38 102 GLU A N 1
ATOM 732 C CA . GLU A 1 102 ? 8.206 15.524 0.903 1.00 88.38 102 GLU A CA 1
ATOM 733 C C . GLU A 1 102 ? 7.961 16.485 2.097 1.00 88.38 102 GLU A C 1
ATOM 735 O O . GLU A 1 102 ? 8.367 17.643 2.094 1.00 88.38 102 GLU A O 1
ATOM 740 N N . GLY A 1 103 ? 7.309 15.996 3.159 1.00 85.56 103 GLY A N 1
ATOM 741 C CA . GLY A 1 103 ? 6.942 16.773 4.350 1.00 85.56 103 GLY A CA 1
ATOM 742 C C . GLY A 1 103 ? 5.514 17.334 4.347 1.00 85.56 103 GLY A C 1
ATOM 743 O O . GLY A 1 103 ? 5.018 17.717 5.411 1.00 85.56 103 GLY A O 1
ATOM 744 N N . ASP A 1 104 ? 4.818 17.303 3.210 1.00 91.94 104 ASP A N 1
ATOM 745 C CA . ASP A 1 104 ? 3.429 17.734 3.102 1.00 91.94 104 ASP A CA 1
ATOM 746 C C . ASP A 1 104 ? 2.467 16.643 3.561 1.00 91.94 104 ASP A C 1
ATOM 748 O O . ASP A 1 104 ? 2.451 15.519 3.050 1.00 91.94 104 ASP A O 1
ATOM 752 N N . LYS A 1 105 ? 1.620 16.996 4.532 1.00 95.44 105 LYS A N 1
ATOM 753 C CA . LYS A 1 105 ? 0.649 16.076 5.121 1.00 95.44 105 LYS A CA 1
ATOM 754 C C . LYS A 1 105 ? -0.702 16.163 4.437 1.00 95.44 105 LYS A C 1
ATOM 756 O O . LYS A 1 105 ? -1.317 17.224 4.373 1.00 95.44 105 LYS A O 1
ATOM 761 N N . GLN A 1 106 ? -1.216 15.011 4.031 1.00 94.75 106 GLN A N 1
ATOM 762 C CA . GLN A 1 106 ? -2.500 14.878 3.357 1.00 94.75 106 GLN A CA 1
ATOM 763 C C . GLN A 1 106 ? -3.304 13.747 3.995 1.00 94.75 106 GLN A C 1
ATOM 765 O O . GLN A 1 106 ? -2.756 12.715 4.372 1.00 94.75 106 GLN A O 1
ATOM 770 N N . THR A 1 107 ? -4.617 13.926 4.144 1.00 96.31 107 THR A N 1
ATOM 771 C CA . THR A 1 107 ? -5.506 12.894 4.697 1.00 96.31 107 THR A CA 1
ATOM 772 C C . THR A 1 107 ? -6.583 12.546 3.689 1.00 96.31 107 THR A C 1
ATOM 774 O O . THR A 1 107 ? -7.343 13.421 3.287 1.00 96.31 107 THR A O 1
ATOM 777 N N . HIS A 1 108 ? -6.706 11.267 3.349 1.00 96.06 108 HIS A N 1
ATOM 778 C CA . HIS A 1 108 ? -7.716 10.780 2.410 1.00 96.06 108 HIS A CA 1
ATOM 779 C C . HIS A 1 108 ? -8.171 9.353 2.762 1.00 96.06 108 HIS A C 1
ATOM 781 O O . HIS A 1 108 ? -7.630 8.696 3.657 1.00 96.06 108 HIS A O 1
ATOM 787 N N . ASP A 1 109 ? -9.228 8.879 2.105 1.00 97.00 109 ASP A N 1
ATOM 788 C CA . ASP A 1 109 ? 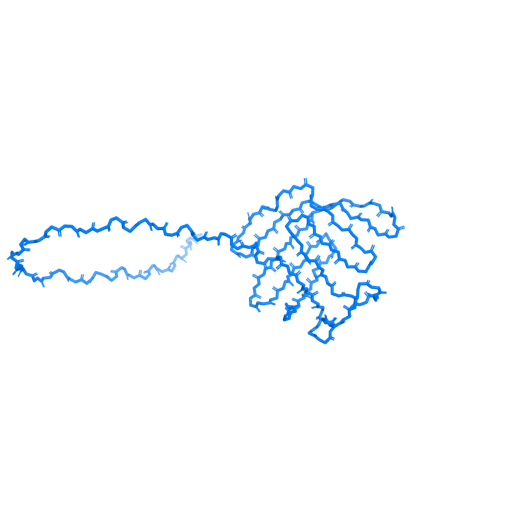-9.698 7.497 2.215 1.00 97.00 109 ASP A CA 1
ATOM 789 C C . ASP A 1 109 ? -9.056 6.637 1.121 1.00 97.00 109 ASP A C 1
ATOM 791 O O . ASP A 1 109 ? -9.096 6.990 -0.056 1.00 97.00 109 ASP A O 1
ATOM 795 N N . VAL A 1 110 ? -8.549 5.460 1.491 1.00 97.94 110 VAL A N 1
ATOM 796 C CA . VAL A 1 110 ? -8.073 4.455 0.532 1.00 97.94 110 VAL A CA 1
ATOM 797 C C . VAL A 1 110 ? -8.902 3.180 0.607 1.00 97.94 110 VAL A C 1
ATOM 799 O O . VAL A 1 110 ? -9.417 2.775 1.660 1.00 97.94 110 VAL A O 1
ATOM 802 N N . LYS A 1 111 ? -9.020 2.509 -0.537 1.00 98.38 111 LYS A N 1
ATOM 803 C CA . LYS A 1 111 ? -9.571 1.159 -0.661 1.00 98.38 111 LYS A CA 1
ATOM 804 C C . LYS A 1 111 ? -8.463 0.209 -1.091 1.00 98.38 111 LYS A C 1
ATOM 806 O O . LYS A 1 111 ? -7.874 0.388 -2.151 1.00 98.38 111 LYS A O 1
ATOM 811 N N . LEU A 1 112 ? -8.237 -0.828 -0.293 1.00 98.56 112 LEU A N 1
ATOM 812 C CA . LEU A 1 112 ? -7.310 -1.915 -0.594 1.00 98.56 112 LEU A CA 1
ATOM 813 C C . LEU A 1 112 ? -8.115 -3.124 -1.066 1.00 98.56 112 LEU A C 1
ATOM 815 O O . LEU A 1 112 ? -9.129 -3.468 -0.456 1.00 98.56 112 LEU A O 1
ATOM 819 N N . SER A 1 113 ? -7.680 -3.800 -2.124 1.00 98.38 113 SER A N 1
ATOM 820 C CA . SER A 1 113 ? -8.250 -5.088 -2.517 1.00 98.38 113 SER A CA 1
ATOM 821 C C . SER A 1 113 ? -7.177 -6.050 -2.982 1.00 98.38 113 SER A C 1
ATOM 823 O O . SER A 1 113 ? -6.297 -5.662 -3.739 1.00 98.38 113 SER A O 1
ATOM 825 N N . VAL A 1 114 ? -7.272 -7.308 -2.555 1.00 98.25 114 VAL A N 1
ATOM 826 C CA . VAL A 1 114 ? -6.357 -8.370 -2.967 1.00 98.25 114 VAL A CA 1
ATOM 827 C C . VAL A 1 114 ? -7.129 -9.471 -3.673 1.00 98.25 114 VAL A C 1
ATOM 829 O O . VAL A 1 114 ? -8.055 -10.055 -3.109 1.00 98.25 114 VAL A O 1
ATOM 832 N N . LYS A 1 115 ? -6.742 -9.764 -4.917 1.00 96.38 115 LYS A N 1
ATOM 833 C CA . LYS A 1 115 ? -7.312 -10.851 -5.721 1.00 96.38 115 LYS A CA 1
ATOM 834 C C . LYS A 1 115 ? -6.226 -11.478 -6.587 1.00 96.38 115 LYS A C 1
ATOM 836 O O . LYS A 1 115 ? -5.544 -10.772 -7.320 1.00 96.38 115 LYS A O 1
ATOM 841 N N . GLY A 1 116 ? -6.083 -12.803 -6.518 1.00 92.12 116 GLY A N 1
ATOM 842 C CA . GLY A 1 116 ? -5.147 -13.549 -7.371 1.00 92.12 116 GLY A CA 1
ATOM 843 C C . GLY A 1 116 ? -3.697 -13.062 -7.269 1.00 92.12 116 GLY A C 1
ATOM 844 O O . GLY A 1 116 ? -3.046 -12.898 -8.293 1.00 92.12 116 GLY A O 1
ATOM 845 N N . GLY A 1 117 ? -3.225 -12.748 -6.056 1.00 91.62 117 GLY A N 1
ATOM 846 C CA . GLY A 1 117 ? -1.853 -12.273 -5.831 1.00 91.62 117 GLY A CA 1
ATOM 847 C C . GLY A 1 117 ? -1.577 -10.830 -6.271 1.00 91.62 117 GLY A C 1
ATOM 848 O O . GLY A 1 117 ? -0.420 -10.423 -6.280 1.00 91.62 117 GLY A O 1
ATOM 849 N N . ARG A 1 118 ? -2.612 -10.050 -6.614 1.00 97.75 118 ARG A N 1
ATOM 850 C CA . ARG A 1 118 ? -2.492 -8.624 -6.946 1.00 97.75 118 ARG A CA 1
ATOM 851 C C . ARG A 1 118 ? -3.180 -7.747 -5.915 1.00 97.75 118 ARG A C 1
ATOM 853 O O . ARG A 1 118 ? -4.320 -8.031 -5.544 1.00 97.75 118 ARG A O 1
ATOM 860 N N . LEU A 1 119 ? -2.498 -6.684 -5.502 1.00 98.69 119 LEU A N 1
ATOM 861 C CA . LEU A 1 119 ? -3.055 -5.602 -4.699 1.00 98.69 119 LEU A CA 1
ATOM 862 C C . LEU A 1 119 ? -3.570 -4.509 -5.632 1.00 98.69 119 LEU A C 1
ATOM 864 O O . LEU A 1 119 ? -2.912 -4.130 -6.595 1.00 98.69 119 LEU A O 1
ATOM 868 N N . THR A 1 120 ? -4.746 -3.980 -5.327 1.00 98.62 120 THR A N 1
ATOM 869 C CA . THR A 1 120 ? -5.224 -2.700 -5.842 1.00 98.62 120 THR A CA 1
ATOM 870 C C . THR A 1 120 ? -5.347 -1.736 -4.675 1.00 98.62 120 THR A C 1
ATOM 872 O O . THR A 1 120 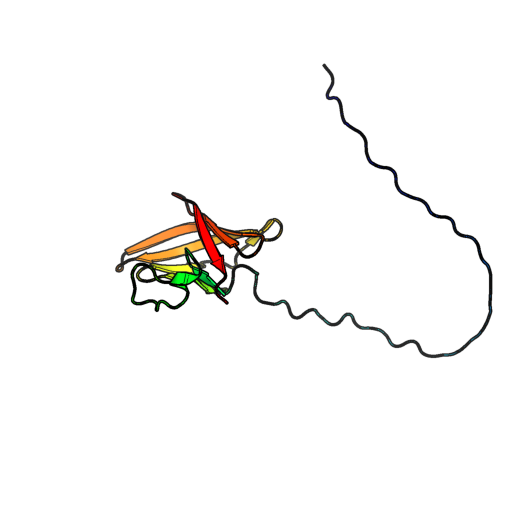? -6.136 -1.992 -3.763 1.00 98.62 120 THR A O 1
ATOM 875 N N . LEU A 1 121 ? -4.590 -0.644 -4.716 1.00 98.31 121 LEU A N 1
ATOM 876 C CA . LEU A 1 121 ? -4.748 0.510 -3.837 1.00 98.31 121 LEU A CA 1
ATOM 877 C C . LEU A 1 121 ? -5.472 1.589 -4.635 1.00 98.31 121 LEU A C 1
ATOM 879 O O . LEU A 1 121 ? -5.005 1.994 -5.693 1.00 98.31 121 LEU A O 1
ATOM 883 N N . ARG A 1 122 ? -6.644 2.009 -4.167 1.00 98.06 122 ARG A N 1
ATOM 884 C CA . ARG A 1 122 ? -7.423 3.084 -4.781 1.00 98.06 122 ARG A CA 1
ATOM 885 C C . ARG A 1 122 ? -7.565 4.232 -3.800 1.00 98.06 122 ARG A C 1
ATOM 887 O O . ARG A 1 122 ? -8.158 4.023 -2.741 1.00 98.06 122 ARG A O 1
ATOM 894 N N . ASP A 1 123 ? -7.087 5.399 -4.188 1.00 93.88 123 ASP A N 1
ATOM 895 C CA . ASP A 1 123 ? -7.353 6.668 -3.519 1.00 93.88 123 ASP A CA 1
ATOM 896 C C . ASP A 1 123 ? -8.479 7.424 -4.255 1.00 93.88 123 ASP A C 1
ATOM 898 O O . ASP A 1 123 ? -9.290 6.825 -4.977 1.00 93.88 123 ASP A O 1
ATOM 902 N N . GLU A 1 124 ? -8.589 8.726 -4.012 1.00 90.44 124 GLU A N 1
ATOM 903 C CA . GLU A 1 124 ? -9.583 9.599 -4.638 1.00 90.44 124 GLU A CA 1
ATOM 904 C C . GLU A 1 124 ? -9.321 9.881 -6.126 1.00 90.44 124 GLU A C 1
ATOM 906 O O . GLU A 1 124 ? -10.266 10.155 -6.866 1.00 90.44 124 GLU A O 1
ATOM 911 N N . ASN A 1 125 ? -8.074 9.742 -6.578 1.00 90.12 125 ASN A N 1
ATOM 912 C CA . ASN A 1 125 ? -7.619 10.122 -7.910 1.00 90.12 125 ASN A CA 1
ATOM 913 C C . ASN A 1 125 ? -7.507 8.914 -8.844 1.00 90.12 125 ASN A C 1
ATOM 915 O O . ASN A 1 125 ? -7.903 8.976 -10.010 1.00 90.12 125 ASN A O 1
ATOM 919 N N . ALA A 1 126 ? -6.972 7.798 -8.350 1.00 94.31 126 ALA A N 1
ATOM 920 C CA . ALA A 1 126 ? -6.580 6.678 -9.189 1.00 94.31 126 ALA A CA 1
ATOM 921 C C . ALA A 1 126 ? -6.674 5.322 -8.479 1.00 94.31 126 ALA A C 1
ATOM 923 O O . ALA A 1 126 ? -6.954 5.192 -7.288 1.00 94.31 126 ALA A O 1
ATOM 924 N N . ALA A 1 127 ? -6.489 4.264 -9.268 1.00 97.00 127 ALA A N 1
ATOM 925 C CA . ALA A 1 127 ? -6.211 2.934 -8.752 1.00 97.00 127 ALA A CA 1
ATOM 926 C C . ALA A 1 127 ? -4.849 2.468 -9.247 1.00 97.00 127 ALA A C 1
ATOM 928 O O . ALA A 1 127 ? -4.605 2.414 -10.450 1.00 97.00 127 ALA A O 1
ATOM 929 N N . HIS A 1 128 ? -4.018 2.062 -8.301 1.00 97.00 128 HIS A N 1
ATOM 930 C CA . HIS A 1 128 ? -2.681 1.544 -8.516 1.00 97.00 128 HIS A CA 1
ATOM 931 C C . HIS A 1 128 ? -2.699 0.035 -8.296 1.00 97.00 128 HIS A C 1
ATOM 933 O O . HIS A 1 128 ? -3.263 -0.460 -7.313 1.00 97.00 128 HIS A O 1
ATOM 939 N N . MET A 1 129 ? -2.126 -0.705 -9.241 1.00 98.19 129 MET A N 1
ATOM 940 C CA . MET A 1 129 ? -2.079 -2.162 -9.210 1.00 98.19 129 MET A CA 1
ATOM 941 C C . MET A 1 129 ? -0.651 -2.626 -8.968 1.00 98.19 129 MET A C 1
ATOM 943 O O . MET A 1 129 ? 0.278 -2.130 -9.597 1.00 98.19 129 MET A O 1
ATOM 947 N N . PHE A 1 130 ? -0.503 -3.607 -8.086 1.00 98.62 130 PHE A N 1
ATOM 948 C CA . PHE A 1 130 ? 0.791 -4.145 -7.702 1.00 98.62 130 PHE A CA 1
ATOM 949 C C . PHE A 1 130 ? 0.758 -5.670 -7.666 1.00 98.62 130 PHE A C 1
ATOM 951 O O . PHE A 1 130 ? -0.259 -6.293 -7.340 1.00 98.62 130 PHE A O 1
ATOM 958 N N . GLU A 1 131 ? 1.896 -6.270 -7.967 1.00 98.50 131 GLU A N 1
ATOM 959 C CA . GLU A 1 131 ? 2.166 -7.695 -7.873 1.00 98.50 131 GLU A CA 1
ATOM 960 C C . GLU A 1 131 ? 2.816 -7.995 -6.525 1.00 98.50 131 GLU A C 1
ATOM 962 O O . GLU A 1 131 ? 3.634 -7.219 -6.026 1.00 98.50 131 GLU A O 1
ATOM 967 N N . ARG A 1 132 ? 2.415 -9.105 -5.901 1.00 98.31 132 ARG A N 1
ATOM 968 C CA . ARG A 1 132 ? 3.012 -9.544 -4.641 1.00 98.31 132 ARG A CA 1
ATOM 969 C C . ARG A 1 132 ? 4.463 -9.943 -4.880 1.00 98.31 132 ARG A C 1
ATOM 971 O O . ARG A 1 132 ? 4.727 -10.808 -5.712 1.00 98.31 132 ARG A O 1
ATOM 978 N N . CYS A 1 133 ? 5.374 -9.336 -4.129 1.00 97.56 133 CYS A N 1
ATOM 979 C CA . CYS A 1 133 ? 6.762 -9.764 -4.133 1.00 97.56 133 CYS A CA 1
ATOM 980 C C . CYS A 1 133 ? 6.908 -11.122 -3.426 1.00 97.56 133 CYS A C 1
ATOM 982 O O . CYS A 1 133 ? 6.151 -11.380 -2.482 1.00 97.56 133 CYS A O 1
ATOM 984 N N . PRO A 1 134 ? 7.827 -11.980 -3.905 1.00 94.06 134 PRO A N 1
ATOM 985 C CA . PRO A 1 134 ? 8.123 -13.265 -3.281 1.00 94.06 134 PRO A CA 1
ATOM 986 C C . PRO A 1 134 ? 8.754 -13.106 -1.894 1.00 94.06 134 PRO A C 1
ATOM 988 O O . PRO A 1 134 ? 9.391 -12.054 -1.643 1.00 94.06 134 PRO A O 1
#

Secondary structure (DSSP, 8-state):
------PPPP----------------------------PPPTT-EEEESSGGGGG--TTSTTPPEEE-SSEEEETTEEEEESSPPEEEETTEEEEEEEEEETTEEEEEEEEEEEETTEEEEE-SS-EEEEEEP-

Nearest PDB structures (foldseek):
  5hcd-assembly1_C  TM=6.404E-01  e=5.103E-01  Ornithodoros moubata
  1vzz-assembly1_A  TM=7.833E-01  e=1.330E+00  Pseudomonas putida
  1w02-assembly1_A-2  TM=6.403E-01  e=1.134E+00  Pseudomonas putida
  3zuo-assembly2_B  TM=6.646E-01  e=3.116E+00  Ornithodoros moubata